Protein AF-A0A972JTF8-F1 (afdb_monomer_lite)

Radius of gyration: 18.04 Å; chains: 1; bounding box: 41×40×56 Å

Structure (mmCIF, N/CA/C/O backbone):
data_AF-A0A972JTF8-F1
#
_entry.id   AF-A0A972JTF8-F1
#
loop_
_atom_site.group_PDB
_atom_s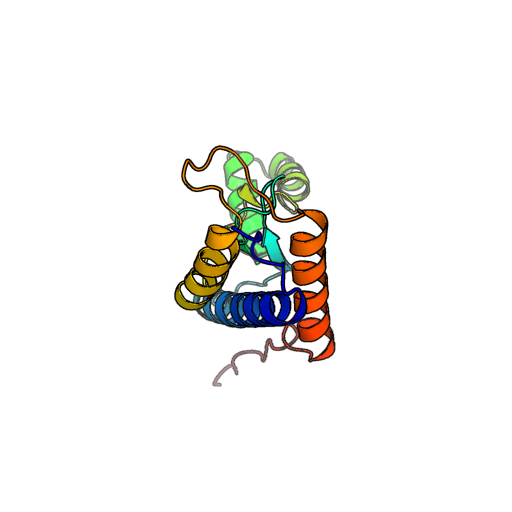ite.id
_atom_site.type_symbol
_atom_site.label_atom_id
_atom_site.label_alt_id
_atom_site.label_comp_id
_atom_site.label_asym_id
_atom_site.label_entity_id
_atom_site.label_seq_id
_atom_site.pdbx_PDB_ins_code
_atom_site.Cartn_x
_atom_site.Cartn_y
_atom_site.Cartn_z
_atom_site.occupancy
_atom_site.B_iso_or_equiv
_atom_site.auth_seq_id
_atom_site.auth_comp_id
_atom_site.auth_asym_id
_atom_site.auth_atom_id
_atom_site.pdbx_PDB_model_num
ATOM 1 N N . MET A 1 1 ? 18.230 9.217 -27.072 1.00 53.62 1 MET A N 1
ATOM 2 C CA . MET A 1 1 ? 18.126 8.341 -25.888 1.00 53.62 1 MET A CA 1
ATOM 3 C C . MET A 1 1 ? 16.789 7.634 -25.981 1.00 53.62 1 MET A C 1
ATOM 5 O O . MET A 1 1 ? 15.774 8.315 -26.029 1.00 53.62 1 MET A O 1
ATOM 9 N N . THR A 1 2 ? 16.786 6.313 -26.137 1.00 58.00 2 THR A N 1
ATOM 10 C CA . THR A 1 2 ? 15.566 5.502 -26.044 1.00 58.00 2 THR A CA 1
ATOM 11 C C . THR A 1 2 ? 15.052 5.557 -24.611 1.00 58.00 2 THR A C 1
ATOM 13 O O . THR A 1 2 ? 15.843 5.457 -23.676 1.00 58.00 2 THR A O 1
ATOM 16 N N . LEU A 1 3 ? 13.751 5.785 -24.445 1.00 57.88 3 LEU A N 1
ATOM 17 C CA . LEU A 1 3 ? 13.115 5.817 -23.130 1.00 57.88 3 LEU A CA 1
ATOM 18 C C . LEU A 1 3 ? 13.209 4.429 -22.475 1.00 57.88 3 LEU A C 1
ATOM 20 O O . LEU A 1 3 ? 13.094 3.435 -23.198 1.00 57.88 3 LEU A O 1
ATOM 24 N N . PRO A 1 4 ? 13.415 4.341 -21.148 1.00 67.56 4 PRO A N 1
ATOM 25 C CA . PRO A 1 4 ? 13.333 3.066 -20.452 1.00 67.56 4 PRO A CA 1
ATOM 26 C C . PRO A 1 4 ? 11.922 2.497 -20.627 1.00 67.56 4 PRO A C 1
ATOM 28 O O . PRO A 1 4 ? 10.921 3.170 -20.378 1.00 67.56 4 PRO A O 1
ATOM 31 N N . GLN A 1 5 ? 11.847 1.268 -21.130 1.00 86.81 5 GLN A N 1
ATOM 32 C CA . GLN A 1 5 ? 10.592 0.544 -21.264 1.00 86.81 5 GLN A CA 1
ATOM 33 C C . GLN A 1 5 ? 10.155 0.052 -19.881 1.00 86.81 5 GLN A C 1
ATOM 35 O O . GLN A 1 5 ? 10.962 -0.520 -19.151 1.00 86.81 5 GLN A O 1
ATOM 40 N N . PHE A 1 6 ? 8.879 0.242 -19.544 1.00 93.94 6 PHE A N 1
ATOM 41 C CA . PHE A 1 6 ? 8.303 -0.311 -18.322 1.00 93.94 6 PHE A CA 1
ATOM 42 C C . PHE A 1 6 ? 8.237 -1.842 -18.417 1.00 93.94 6 PHE A C 1
ATOM 44 O O . PHE A 1 6 ? 7.555 -2.401 -19.280 1.00 93.94 6 PHE A O 1
ATOM 51 N N . ASP A 1 7 ? 8.949 -2.510 -17.521 1.00 96.12 7 ASP A N 1
ATOM 52 C CA . ASP A 1 7 ? 8.939 -3.955 -17.321 1.00 96.12 7 ASP A CA 1
ATOM 53 C C . ASP A 1 7 ? 7.925 -4.298 -16.230 1.00 96.12 7 ASP A C 1
ATOM 55 O O . ASP A 1 7 ? 8.230 -4.331 -15.037 1.00 96.12 7 ASP A O 1
ATOM 59 N N . ALA A 1 8 ? 6.693 -4.559 -16.662 1.00 97.25 8 ALA A N 1
ATOM 60 C CA . ALA A 1 8 ? 5.597 -4.884 -15.760 1.00 97.25 8 ALA A CA 1
ATOM 61 C C . ALA A 1 8 ? 5.834 -6.177 -14.966 1.00 97.25 8 ALA A C 1
ATOM 63 O O . ALA A 1 8 ? 5.336 -6.292 -13.851 1.00 97.25 8 ALA A O 1
ATOM 64 N N . THR A 1 9 ? 6.585 -7.140 -15.513 1.00 98.06 9 THR A N 1
ATOM 65 C CA . THR A 1 9 ? 6.834 -8.415 -14.823 1.00 98.06 9 THR A CA 1
ATOM 66 C C . THR A 1 9 ? 7.784 -8.185 -13.661 1.00 98.06 9 THR A C 1
ATOM 68 O O . THR A 1 9 ? 7.472 -8.545 -12.528 1.00 98.06 9 THR A O 1
ATOM 71 N N . TYR A 1 10 ? 8.913 -7.527 -13.929 1.00 97.94 10 TYR A N 1
ATOM 72 C CA . TYR A 1 10 ? 9.876 -7.185 -12.889 1.00 97.94 10 TYR A CA 1
ATOM 73 C C . TYR A 1 10 ? 9.260 -6.263 -11.834 1.00 97.94 10 TYR A C 1
ATOM 75 O O . TYR A 1 10 ? 9.407 -6.508 -10.637 1.00 97.94 10 TYR A O 1
ATOM 83 N N . PHE A 1 11 ? 8.504 -5.248 -12.262 1.00 98.25 11 PHE A N 1
ATOM 84 C CA . PHE A 1 11 ? 7.859 -4.332 -11.331 1.00 98.25 11 PHE A CA 1
ATOM 85 C C . PHE A 1 11 ? 6.815 -5.033 -10.446 1.00 98.25 11 PHE A C 1
ATOM 87 O O . PHE A 1 11 ? 6.774 -4.783 -9.246 1.00 98.25 11 PHE A O 1
ATOM 94 N N . THR A 1 12 ? 6.023 -5.972 -10.979 1.00 98.75 12 THR A N 1
ATOM 95 C CA . THR A 1 12 ? 5.112 -6.792 -10.160 1.00 98.75 12 THR A CA 1
ATOM 96 C C . THR A 1 12 ? 5.853 -7.590 -9.084 1.00 98.75 12 THR A C 1
ATOM 98 O O . THR A 1 12 ? 5.363 -7.662 -7.959 1.00 98.75 12 THR A O 1
ATOM 101 N N . GLU A 1 13 ? 7.035 -8.137 -9.374 1.00 98.69 13 GLU A N 1
ATOM 102 C CA . GLU A 1 13 ? 7.835 -8.847 -8.365 1.00 98.69 13 GLU A CA 1
ATOM 103 C C . GLU A 1 13 ? 8.367 -7.909 -7.272 1.00 98.69 13 GLU A C 1
ATOM 105 O O . GLU A 1 13 ? 8.318 -8.267 -6.094 1.00 98.69 13 GLU A O 1
ATOM 110 N N . LEU A 1 14 ? 8.800 -6.692 -7.630 1.00 98.50 14 LEU A N 1
ATOM 111 C CA . LEU A 1 14 ? 9.195 -5.672 -6.648 1.00 98.50 14 LEU A CA 1
ATOM 112 C C . LEU A 1 14 ? 8.032 -5.302 -5.723 1.00 98.50 14 LEU A C 1
ATOM 114 O O . LEU A 1 14 ? 8.187 -5.255 -4.505 1.00 98.50 14 LEU A O 1
ATOM 118 N N . ILE A 1 15 ? 6.849 -5.091 -6.296 1.00 98.75 15 ILE A N 1
ATOM 119 C CA . ILE A 1 15 ? 5.639 -4.783 -5.538 1.00 98.75 15 ILE A CA 1
ATOM 120 C C . ILE A 1 15 ? 5.221 -5.949 -4.639 1.00 98.75 15 ILE A C 1
ATOM 122 O O . ILE A 1 15 ? 4.796 -5.730 -3.505 1.00 98.75 15 ILE A O 1
ATOM 126 N N . ARG A 1 16 ? 5.352 -7.194 -5.111 1.00 98.62 16 ARG A N 1
ATOM 127 C CA . ARG A 1 16 ? 5.078 -8.375 -4.288 1.00 98.62 16 ARG A CA 1
ATOM 128 C C . ARG A 1 16 ? 6.028 -8.437 -3.093 1.00 98.62 16 ARG A C 1
ATOM 130 O O . ARG A 1 16 ? 5.561 -8.642 -1.976 1.00 98.62 16 ARG A O 1
ATOM 137 N N . ALA A 1 17 ? 7.323 -8.208 -3.313 1.00 98.38 17 ALA A N 1
ATOM 138 C CA . ALA A 1 17 ? 8.320 -8.168 -2.246 1.00 98.38 17 ALA A CA 1
ATOM 139 C C . ALA A 1 17 ? 8.033 -7.049 -1.230 1.00 98.38 17 ALA A C 1
ATOM 141 O O . ALA A 1 17 ? 8.072 -7.303 -0.027 1.00 98.38 17 ALA A O 1
ATOM 142 N N . LEU A 1 18 ? 7.665 -5.848 -1.701 1.00 98.50 18 LEU A N 1
ATOM 143 C CA . LEU A 1 18 ? 7.210 -4.745 -0.847 1.00 98.50 18 LEU A CA 1
ATOM 144 C C . LEU A 1 18 ? 6.011 -5.160 0.007 1.00 98.50 18 LEU A C 1
ATOM 146 O O . LEU A 1 18 ? 6.045 -5.011 1.224 1.00 98.50 18 LEU A O 1
ATOM 150 N N . ALA A 1 19 ? 4.966 -5.712 -0.611 1.00 98.38 19 ALA A N 1
ATOM 151 C CA . ALA A 1 19 ? 3.759 -6.107 0.102 1.00 98.38 19 ALA A CA 1
ATOM 152 C C . ALA A 1 19 ? 4.030 -7.196 1.155 1.00 98.38 19 ALA A C 1
ATOM 154 O O . ALA A 1 19 ? 3.471 -7.134 2.247 1.00 98.38 19 ALA A O 1
ATOM 155 N N . GLN A 1 20 ? 4.901 -8.166 0.855 1.00 98.00 20 GLN A N 1
ATOM 156 C CA . GLN A 1 20 ? 5.294 -9.203 1.811 1.00 98.00 20 GLN A CA 1
ATOM 157 C C . GLN A 1 20 ? 6.054 -8.628 3.004 1.00 98.00 20 GLN A C 1
ATOM 159 O O . GLN A 1 20 ? 5.674 -8.901 4.143 1.00 98.00 20 GLN A O 1
ATOM 164 N N . ALA A 1 21 ? 7.095 -7.834 2.739 1.00 97.75 21 ALA A N 1
ATOM 165 C CA . ALA A 1 21 ? 7.924 -7.234 3.777 1.00 97.75 21 ALA A CA 1
ATOM 166 C C . ALA A 1 21 ? 7.094 -6.301 4.668 1.00 97.75 21 ALA A C 1
ATOM 168 O O . ALA A 1 21 ? 7.029 -6.503 5.877 1.00 97.75 21 ALA A O 1
ATOM 169 N N . ALA A 1 22 ? 6.356 -5.366 4.064 1.00 97.62 22 ALA A N 1
ATOM 170 C CA . ALA A 1 22 ? 5.548 -4.411 4.810 1.00 97.62 22 ALA A CA 1
ATOM 171 C C . ALA A 1 22 ? 4.461 -5.090 5.648 1.00 97.62 22 ALA A C 1
ATOM 173 O O . ALA A 1 22 ? 4.256 -4.725 6.802 1.00 97.62 22 ALA A O 1
ATOM 174 N N . PHE A 1 23 ? 3.776 -6.104 5.110 1.00 96.94 23 PHE A N 1
ATOM 175 C CA . PHE A 1 23 ? 2.767 -6.823 5.885 1.00 96.94 23 PHE A CA 1
ATOM 176 C C . PHE A 1 23 ? 3.381 -7.557 7.086 1.00 96.94 23 PHE A C 1
ATOM 178 O O . PHE A 1 23 ? 2.818 -7.508 8.176 1.00 96.94 23 PHE A O 1
ATOM 185 N N . GLN A 1 24 ? 4.542 -8.201 6.919 1.00 95.50 24 GLN A N 1
ATOM 186 C CA . GLN A 1 24 ? 5.249 -8.867 8.020 1.00 95.50 24 GLN A CA 1
ATOM 187 C C . GLN A 1 24 ? 5.721 -7.874 9.087 1.00 95.50 24 GLN A C 1
ATOM 189 O O . GLN A 1 24 ? 5.511 -8.115 10.279 1.00 95.50 24 GLN A O 1
ATOM 194 N N . ASP A 1 25 ? 6.291 -6.746 8.667 1.00 95.94 25 ASP A N 1
ATOM 195 C CA . ASP A 1 25 ? 6.739 -5.691 9.574 1.00 95.94 25 ASP A CA 1
ATOM 196 C C . ASP A 1 25 ? 5.560 -5.115 10.359 1.00 95.94 25 ASP A C 1
ATOM 198 O O . ASP A 1 25 ? 5.624 -5.021 11.584 1.00 95.94 25 ASP A O 1
ATOM 202 N N . ILE A 1 26 ? 4.439 -4.826 9.693 1.00 95.00 26 ILE A N 1
ATOM 203 C CA . ILE A 1 26 ? 3.214 -4.348 10.343 1.00 95.00 26 ILE A CA 1
ATOM 204 C C . ILE A 1 26 ? 2.677 -5.390 11.330 1.00 95.00 26 ILE A C 1
ATOM 206 O O . ILE A 1 26 ? 2.379 -5.044 12.472 1.00 95.00 26 ILE A O 1
ATOM 210 N N . LEU A 1 27 ? 2.595 -6.672 10.954 1.00 94.06 27 LEU A N 1
ATOM 211 C CA . LEU A 1 27 ? 2.140 -7.728 11.868 1.00 94.06 27 LEU A CA 1
ATOM 212 C C . LEU A 1 27 ? 3.009 -7.830 13.129 1.00 94.06 27 LEU A C 1
ATOM 214 O O . LEU A 1 27 ? 2.495 -8.140 14.205 1.00 94.06 27 LEU A O 1
ATOM 218 N N . SER A 1 28 ? 4.307 -7.536 13.026 1.00 94.00 28 SER A N 1
ATOM 219 C CA . SER A 1 28 ? 5.201 -7.503 14.188 1.00 94.00 28 SER A CA 1
ATOM 220 C C . SER A 1 28 ? 4.903 -6.339 15.149 1.00 94.00 28 SER A C 1
ATOM 222 O O . SER A 1 28 ? 5.169 -6.452 16.346 1.00 94.00 28 SER A O 1
ATOM 224 N N . GLN A 1 29 ? 4.302 -5.253 14.648 1.00 94.25 29 GLN A N 1
ATOM 225 C CA . GLN A 1 29 ? 3.988 -4.031 15.397 1.00 94.25 29 GLN A CA 1
ATOM 226 C C . GLN A 1 29 ? 2.553 -3.999 15.945 1.00 94.25 29 GLN A C 1
ATOM 228 O O . GLN A 1 29 ? 2.299 -3.377 16.974 1.00 94.25 29 GLN A O 1
ATOM 233 N N . VAL A 1 30 ? 1.612 -4.659 15.265 1.00 94.00 30 VAL A N 1
ATOM 234 C CA . VAL A 1 30 ? 0.167 -4.676 15.578 1.00 94.00 30 VAL A CA 1
ATOM 235 C C . VAL A 1 30 ? -0.147 -5.288 16.951 1.00 94.00 30 VAL A C 1
ATOM 237 O O . VAL A 1 30 ? -1.139 -4.927 17.583 1.00 94.00 30 VAL A O 1
ATOM 240 N N . GLY A 1 31 ? 0.699 -6.191 17.453 1.00 91.88 31 GLY A N 1
ATOM 241 C CA . GLY A 1 31 ? 0.491 -6.827 18.754 1.00 91.88 31 GLY A CA 1
ATOM 242 C C . GLY A 1 31 ? -0.660 -7.835 18.726 1.00 91.88 31 GLY A C 1
ATOM 243 O O . GLY A 1 31 ? -0.535 -8.869 18.069 1.00 91.88 31 GLY A O 1
ATOM 244 N N . ASP A 1 32 ? -1.729 -7.543 19.472 1.00 93.00 32 ASP A N 1
ATOM 245 C CA . ASP A 1 32 ? -2.948 -8.369 19.575 1.00 93.00 32 ASP A CA 1
ATOM 246 C C . ASP A 1 32 ? -4.155 -7.726 18.858 1.00 93.00 32 ASP A C 1
ATOM 248 O O . ASP A 1 32 ? -5.284 -8.201 18.980 1.00 93.00 32 ASP A O 1
ATOM 252 N N . GLU A 1 33 ? -3.931 -6.630 18.127 1.00 95.69 33 GLU A N 1
ATOM 253 C CA . GLU A 1 33 ? -4.975 -5.930 17.378 1.00 95.69 33 GLU A CA 1
ATOM 254 C C . GLU A 1 33 ? -5.394 -6.684 16.105 1.00 95.69 33 GLU A C 1
ATOM 256 O O . GLU A 1 33 ? -4.622 -7.425 15.488 1.00 95.69 33 GLU A O 1
ATOM 261 N N . GLN A 1 34 ? -6.636 -6.466 15.672 1.00 94.56 34 GLN A N 1
ATOM 262 C CA . GLN A 1 34 ? -7.199 -7.137 14.504 1.00 94.56 34 GLN A CA 1
ATOM 263 C C . GLN A 1 34 ? -7.017 -6.287 13.250 1.00 94.56 34 GLN A C 1
ATOM 265 O O . GLN A 1 34 ? -7.761 -5.331 13.020 1.00 94.56 34 GLN A O 1
ATOM 270 N N . VAL A 1 35 ? -6.054 -6.659 12.403 1.00 95.62 35 VAL A N 1
ATOM 271 C CA . VAL A 1 35 ? -5.885 -6.066 11.066 1.00 95.62 35 VAL A CA 1
ATOM 272 C C . VAL A 1 35 ? -7.121 -6.360 10.214 1.00 95.62 35 VAL A C 1
ATOM 274 O O . VAL A 1 35 ? -7.398 -7.517 9.905 1.00 95.62 35 VAL A O 1
ATOM 277 N N . TYR A 1 36 ? -7.851 -5.322 9.797 1.00 95.06 36 TYR A N 1
ATOM 278 C CA . TYR A 1 36 ? -9.011 -5.477 8.904 1.00 95.06 36 TYR A CA 1
ATOM 279 C C . TYR A 1 36 ? -8.692 -5.143 7.447 1.00 95.06 36 TYR A C 1
ATOM 281 O O . TYR A 1 36 ? -9.449 -5.518 6.549 1.00 95.06 36 TYR A O 1
ATOM 289 N N . ALA A 1 37 ? -7.611 -4.402 7.203 1.00 95.88 37 ALA A N 1
ATOM 290 C CA . ALA A 1 37 ? -7.199 -4.018 5.866 1.00 95.88 37 ALA A CA 1
ATOM 291 C C . ALA A 1 37 ? -5.682 -3.864 5.770 1.00 95.88 37 ALA A C 1
ATOM 293 O O . ALA A 1 37 ? -5.037 -3.304 6.655 1.00 95.88 37 ALA A O 1
ATOM 294 N N . PHE A 1 38 ? -5.157 -4.320 4.638 1.00 97.00 38 PHE A N 1
ATOM 295 C CA . PHE A 1 38 ? -3.824 -4.037 4.130 1.00 97.00 38 PHE A CA 1
ATOM 296 C C . PHE A 1 38 ? -3.970 -3.624 2.664 1.00 97.00 38 PHE A C 1
ATOM 298 O O . PHE A 1 38 ? -4.836 -4.143 1.952 1.00 97.00 38 PHE A O 1
ATOM 305 N N . GLY A 1 39 ? -3.147 -2.691 2.208 1.00 96.50 39 GLY A N 1
ATOM 306 C CA . GLY A 1 39 ? -3.203 -2.179 0.852 1.00 96.50 39 GLY A CA 1
ATOM 307 C C . GLY A 1 39 ? -1.920 -1.490 0.424 1.00 96.50 39 GLY A C 1
ATOM 308 O O . GLY A 1 39 ? -0.970 -1.340 1.191 1.00 96.50 39 GLY A O 1
ATOM 309 N N . LEU A 1 40 ? -1.931 -1.071 -0.836 1.00 97.56 40 LEU A N 1
ATOM 310 C CA . LEU A 1 40 ? -0.897 -0.251 -1.444 1.00 97.56 40 LEU A CA 1
ATOM 311 C C . LEU A 1 40 ? -1.524 1.075 -1.873 1.00 97.56 40 LEU A C 1
ATOM 313 O O . LEU A 1 40 ? -2.635 1.094 -2.407 1.00 97.56 40 LEU A O 1
ATOM 317 N N . TYR A 1 41 ? -0.802 2.162 -1.646 1.00 95.31 41 TYR A N 1
ATOM 318 C CA . TYR A 1 41 ? -1.201 3.525 -1.957 1.00 95.31 41 TYR A CA 1
ATOM 319 C C . TYR A 1 41 ? -0.257 4.135 -2.990 1.00 95.31 41 TYR A C 1
ATOM 321 O O . TYR A 1 41 ? 0.951 3.911 -2.942 1.00 95.31 41 TYR A O 1
ATOM 329 N N . THR A 1 42 ? -0.805 4.919 -3.913 1.00 96.00 42 THR A N 1
ATOM 330 C CA . THR A 1 42 ? -0.047 5.672 -4.917 1.00 96.00 42 THR A CA 1
ATOM 331 C C . THR A 1 42 ? -0.726 7.017 -5.187 1.00 96.00 42 THR A C 1
ATOM 333 O O . THR A 1 42 ? -1.884 7.216 -4.811 1.00 96.00 42 THR A O 1
ATOM 336 N N . ASN A 1 43 ? -0.018 7.950 -5.823 1.00 94.19 43 ASN A N 1
ATOM 337 C CA . ASN A 1 43 ? -0.598 9.204 -6.304 1.00 94.19 43 ASN A CA 1
ATOM 338 C C . ASN A 1 43 ? -1.199 9.050 -7.710 1.00 94.19 43 ASN A C 1
ATOM 340 O O . ASN A 1 43 ? -1.035 8.034 -8.377 1.00 94.19 43 ASN A O 1
ATOM 344 N N . GLY A 1 44 ? -1.842 10.112 -8.203 1.00 94.88 44 GLY A N 1
ATOM 345 C CA . GLY A 1 44 ? -2.429 10.135 -9.549 1.00 94.88 44 GLY A CA 1
ATOM 346 C C . GLY A 1 44 ? -1.428 10.009 -10.707 1.00 94.88 44 GLY A C 1
ATOM 347 O O . GLY A 1 44 ? -1.852 9.876 -11.850 1.00 94.88 44 GLY A O 1
ATOM 348 N N . GLU A 1 45 ? -0.123 10.052 -10.433 1.00 94.62 45 GLU A N 1
ATOM 349 C CA . GLU A 1 45 ? 0.936 9.854 -11.429 1.00 94.62 45 GLU A CA 1
ATOM 350 C C . GLU A 1 45 ? 1.513 8.433 -11.401 1.00 94.62 45 GLU A C 1
ATOM 352 O O . GLU A 1 45 ? 2.137 8.012 -12.371 1.00 94.62 45 GLU A O 1
ATOM 357 N N . GLY A 1 46 ? 1.318 7.675 -10.318 1.00 95.56 46 GLY A N 1
ATOM 358 C CA . GLY A 1 46 ? 1.976 6.384 -10.126 1.00 95.56 46 GLY A CA 1
ATOM 359 C C . GLY A 1 46 ? 3.458 6.494 -9.754 1.00 95.56 46 GLY A C 1
ATOM 360 O O . GLY A 1 46 ? 4.186 5.519 -9.913 1.00 95.56 46 GLY A O 1
ATOM 361 N N . SER A 1 47 ? 3.933 7.664 -9.309 1.00 96.00 47 SER A N 1
ATOM 362 C CA . SER A 1 47 ? 5.367 7.942 -9.120 1.00 96.00 47 SER A CA 1
ATOM 363 C C . SER A 1 47 ? 5.947 7.449 -7.792 1.00 96.00 47 SER A C 1
ATOM 365 O O . SER A 1 47 ? 7.161 7.478 -7.601 1.00 96.00 47 SER A O 1
ATOM 367 N N . TYR A 1 48 ? 5.105 6.919 -6.907 1.00 96.25 48 TYR A N 1
ATOM 368 C CA . TYR A 1 48 ? 5.508 6.165 -5.722 1.00 96.25 48 TYR A CA 1
ATOM 369 C C . TYR A 1 48 ? 4.493 5.065 -5.414 1.00 96.25 48 TYR A C 1
ATOM 371 O O . TYR A 1 48 ? 3.334 5.154 -5.819 1.00 96.25 48 TYR A O 1
ATOM 379 N N . VAL A 1 49 ? 4.896 4.051 -4.650 1.00 97.81 49 VAL A N 1
ATOM 380 C CA . VAL A 1 49 ? 3.971 3.083 -4.050 1.00 97.81 49 VAL A CA 1
ATOM 381 C C . VAL A 1 49 ? 4.357 2.877 -2.593 1.00 97.81 49 VAL A C 1
ATOM 383 O O . VAL A 1 49 ? 5.520 2.619 -2.297 1.00 97.81 49 VAL A O 1
ATOM 386 N N . LEU A 1 50 ? 3.378 2.987 -1.701 1.00 95.94 50 LEU A N 1
ATOM 387 C CA . LEU A 1 50 ? 3.555 2.882 -0.254 1.00 95.94 50 LEU A CA 1
ATOM 388 C C . LEU A 1 50 ? 2.625 1.809 0.304 1.00 95.94 50 LEU A C 1
ATOM 390 O O . LEU A 1 50 ? 1.512 1.625 -0.190 1.00 95.94 50 LEU A O 1
ATOM 394 N N . SER A 1 51 ? 3.068 1.100 1.333 1.00 96.88 51 SER A N 1
ATOM 395 C CA . SER A 1 51 ? 2.226 0.194 2.109 1.00 96.88 51 SER A CA 1
ATOM 396 C C . SER A 1 51 ? 1.292 0.965 3.031 1.00 96.88 51 SER A C 1
ATOM 398 O O . SER A 1 51 ? 1.548 2.096 3.451 1.00 96.88 51 SER A O 1
ATOM 400 N N . MET A 1 52 ? 0.166 0.338 3.342 1.00 96.38 52 MET A N 1
ATOM 401 C CA . MET A 1 52 ? -0.776 0.861 4.313 1.00 96.38 52 MET A CA 1
ATOM 402 C C . MET A 1 52 ? -1.569 -0.268 4.961 1.00 96.38 52 MET A C 1
ATOM 404 O O . MET A 1 52 ? -1.971 -1.220 4.291 1.00 96.38 52 MET A O 1
ATOM 408 N N . ALA A 1 53 ? -1.845 -0.152 6.255 1.00 97.44 53 ALA A N 1
ATOM 409 C CA . ALA A 1 53 ? -2.730 -1.073 6.962 1.00 97.44 53 ALA A CA 1
ATOM 410 C C . ALA A 1 53 ? -3.490 -0.385 8.089 1.00 97.44 53 ALA A C 1
ATOM 412 O O . ALA A 1 53 ? -3.147 0.719 8.519 1.00 97.44 53 ALA A O 1
ATOM 413 N N . ASN A 1 54 ? -4.524 -1.052 8.590 1.00 97.81 54 ASN A N 1
ATOM 414 C CA . ASN A 1 54 ? -5.226 -0.583 9.772 1.00 97.81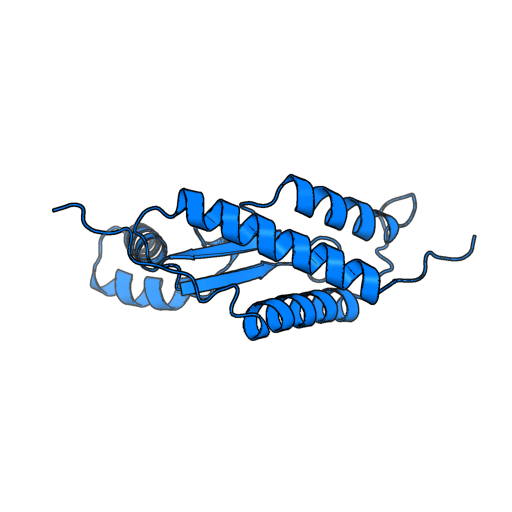 54 ASN A CA 1
ATOM 415 C C . ASN A 1 54 ? -5.895 -1.717 10.548 1.00 97.81 54 ASN A C 1
ATOM 417 O O . ASN A 1 54 ? -6.207 -2.780 10.000 1.00 97.81 54 ASN A O 1
ATOM 421 N N . THR A 1 55 ? -6.140 -1.447 11.827 1.00 97.44 55 THR A N 1
ATOM 422 C CA . THR A 1 55 ? -6.760 -2.369 12.780 1.00 97.44 55 THR A CA 1
ATOM 423 C C . THR A 1 55 ? -8.102 -1.836 13.271 1.00 97.44 55 THR A C 1
ATOM 425 O O . THR A 1 55 ? -8.379 -0.633 13.190 1.00 97.44 55 THR A O 1
ATOM 428 N N . GLU A 1 56 ? -8.972 -2.722 13.755 1.00 97.31 56 GLU A N 1
ATOM 429 C CA . GLU A 1 56 ? -10.272 -2.317 14.305 1.00 97.31 56 GLU A CA 1
ATOM 430 C C . GLU A 1 56 ? -10.096 -1.393 15.521 1.00 97.31 56 GLU A C 1
ATOM 432 O O . GLU A 1 56 ? -10.830 -0.415 15.679 1.00 97.31 56 GLU A O 1
ATOM 437 N N . GLU A 1 57 ? -9.077 -1.656 16.336 1.00 97.62 57 GLU A N 1
ATOM 438 C CA . GLU A 1 57 ? -8.744 -0.910 17.542 1.00 97.62 57 GLU A CA 1
ATOM 439 C C . GLU A 1 57 ? -8.162 0.469 17.217 1.00 97.62 57 GLU A C 1
ATOM 441 O O . GLU A 1 57 ? -8.562 1.467 17.822 1.00 97.62 57 GLU A O 1
ATOM 446 N N . ALA A 1 58 ? -7.258 0.569 16.238 1.00 97.31 58 ALA A N 1
ATOM 447 C CA . ALA A 1 58 ? -6.730 1.857 15.799 1.00 97.31 58 ALA A CA 1
ATOM 448 C C . ALA A 1 58 ? -7.813 2.737 15.167 1.00 97.31 58 ALA A C 1
ATOM 450 O O . ALA A 1 58 ? -7.874 3.940 15.446 1.00 97.31 58 ALA A O 1
ATOM 451 N N . LEU A 1 59 ? -8.705 2.140 14.371 1.00 97.81 59 LEU A N 1
ATOM 452 C CA . LEU A 1 59 ? -9.869 2.828 13.822 1.00 97.81 59 LEU A CA 1
ATOM 453 C C . LEU A 1 59 ? -10.770 3.373 14.941 1.00 97.81 59 LEU A C 1
ATOM 455 O O . LEU A 1 59 ? -11.199 4.525 14.877 1.00 97.81 59 LEU A O 1
ATOM 459 N N . GLU A 1 60 ? -11.039 2.574 15.974 1.00 96.50 60 GLU A N 1
ATOM 460 C CA . GLU A 1 60 ? -11.850 2.990 17.119 1.00 96.50 60 GLU A CA 1
ATOM 461 C C . GLU A 1 60 ? -11.196 4.119 17.920 1.00 96.50 60 GLU A C 1
ATOM 463 O O . GLU A 1 60 ? -11.850 5.127 18.202 1.00 96.50 60 GLU A O 1
ATOM 468 N N . ARG A 1 61 ? -9.893 4.012 18.214 1.00 96.12 61 ARG A N 1
ATOM 469 C CA . ARG A 1 61 ? -9.133 5.083 18.875 1.00 96.12 61 ARG A CA 1
ATOM 470 C C . ARG A 1 61 ? -9.214 6.387 18.088 1.00 96.12 61 ARG A C 1
ATOM 472 O O . ARG A 1 61 ? -9.554 7.420 18.663 1.00 96.12 61 ARG A O 1
ATOM 479 N N . LYS A 1 62 ? -8.965 6.343 16.773 1.00 96.31 62 LYS A N 1
ATOM 480 C CA . LYS A 1 62 ? -9.033 7.531 15.911 1.00 96.31 62 LYS A CA 1
ATOM 481 C C . LYS A 1 62 ? -10.449 8.114 15.884 1.00 96.31 62 LYS A C 1
ATOM 483 O O . LYS A 1 62 ? -10.614 9.319 16.065 1.00 96.31 62 LYS A O 1
ATOM 488 N N . ALA A 1 63 ? -11.475 7.279 15.727 1.00 96.88 63 ALA A N 1
ATOM 489 C CA . ALA A 1 63 ? -12.867 7.724 15.717 1.00 96.88 63 ALA A CA 1
ATOM 490 C C . ALA A 1 63 ? -13.273 8.407 17.034 1.00 96.88 63 ALA A C 1
ATOM 492 O O . ALA A 1 63 ? -13.920 9.454 17.001 1.00 96.88 63 ALA A O 1
ATOM 493 N N . LEU A 1 64 ? -12.843 7.874 18.183 1.00 96.00 64 LEU A N 1
ATOM 494 C CA . LEU A 1 64 ? -13.060 8.492 19.495 1.00 96.00 64 LEU A CA 1
ATOM 495 C C . LEU A 1 64 ? -12.360 9.851 19.626 1.00 96.00 64 LEU A C 1
ATOM 497 O O . LEU A 1 64 ? -12.944 10.778 20.195 1.00 96.00 64 LEU A O 1
ATOM 501 N N . THR A 1 65 ? -11.145 9.991 19.079 1.00 95.12 65 THR A N 1
ATOM 502 C CA . THR A 1 65 ? -10.424 11.273 19.030 1.00 95.12 65 THR A CA 1
ATOM 503 C C . THR A 1 65 ? -11.200 12.319 18.232 1.00 95.12 65 THR A C 1
ATOM 505 O O . THR A 1 65 ? -11.444 13.410 18.746 1.00 95.12 65 THR A O 1
ATOM 508 N N . TYR A 1 66 ? -11.645 11.990 17.015 1.00 94.44 66 TYR A N 1
ATOM 509 C CA . TYR A 1 66 ? -12.432 12.911 16.181 1.00 94.44 66 TYR A CA 1
ATOM 510 C C . TYR A 1 66 ? -13.787 13.254 16.808 1.00 94.44 66 TYR A C 1
ATOM 512 O O . TYR A 1 66 ? -14.232 14.398 16.743 1.00 94.44 66 TYR A O 1
ATOM 520 N N . ALA A 1 67 ? -14.409 12.288 17.481 1.00 95.94 67 ALA A N 1
ATOM 521 C CA . ALA A 1 67 ? -15.667 12.486 18.184 1.00 95.94 67 ALA A CA 1
ATOM 522 C C . ALA A 1 67 ? -15.535 13.294 19.487 1.00 95.94 67 ALA A C 1
ATOM 524 O O . ALA A 1 67 ? -16.551 13.552 20.134 1.00 95.94 67 ALA A O 1
ATOM 525 N N . GLN A 1 68 ? -14.315 13.650 19.912 1.00 95.00 68 GLN A N 1
ATOM 526 C CA . GLN A 1 68 ? -14.042 14.331 21.185 1.00 95.00 68 GLN A CA 1
ATOM 527 C C . GLN A 1 68 ? -14.678 13.605 22.390 1.00 95.00 68 GLN A C 1
ATOM 529 O O . GLN A 1 68 ? -15.189 14.228 23.318 1.00 95.00 68 GLN A O 1
ATOM 534 N N . GLY A 1 69 ? -14.693 12.267 22.355 1.00 85.75 69 GLY A N 1
ATOM 535 C CA . GLY A 1 69 ? -15.308 11.425 23.388 1.00 85.75 69 GLY A CA 1
ATOM 536 C C . GLY A 1 69 ? -16.833 11.254 23.294 1.00 85.75 69 GLY A C 1
ATOM 537 O O . GLY A 1 69 ? -17.409 10.543 24.115 1.00 85.75 69 GLY A O 1
ATOM 538 N N . ASN A 1 70 ? -17.510 11.845 22.301 1.00 92.50 70 ASN A N 1
ATOM 539 C CA . ASN A 1 70 ? -18.941 11.628 22.076 1.00 92.50 70 ASN A CA 1
ATOM 540 C C . ASN A 1 70 ? -19.194 10.270 21.397 1.00 92.50 70 ASN A C 1
ATOM 542 O O . ASN A 1 70 ? -18.915 10.080 20.214 1.00 92.50 70 ASN A O 1
ATOM 546 N N . THR A 1 71 ? -19.777 9.323 22.129 1.00 87.69 71 THR A N 1
ATOM 547 C CA . THR A 1 71 ? -20.003 7.950 21.646 1.00 87.69 71 THR A CA 1
ATOM 548 C C . THR A 1 71 ? -20.945 7.862 20.441 1.00 87.69 71 THR A C 1
ATOM 550 O O . THR A 1 71 ? -20.734 7.020 19.571 1.00 87.69 71 THR A O 1
ATOM 553 N N . THR A 1 72 ? -21.934 8.753 20.324 1.00 89.50 72 THR A N 1
ATOM 554 C CA . THR A 1 72 ? -22.836 8.801 19.161 1.00 89.50 72 THR A CA 1
ATOM 555 C C . THR A 1 72 ? -22.097 9.252 17.903 1.00 89.50 72 THR A C 1
ATOM 557 O O . THR A 1 72 ? -22.256 8.654 16.840 1.00 89.50 72 THR A O 1
ATOM 560 N N . LEU A 1 73 ? -21.257 10.287 18.016 1.00 93.44 73 LEU A N 1
ATOM 561 C CA . LEU A 1 73 ? -20.442 10.764 16.893 1.00 93.44 73 LEU A CA 1
ATOM 562 C C . LEU A 1 73 ? -19.334 9.771 16.530 1.00 93.44 73 LEU A C 1
ATOM 564 O O . LEU A 1 73 ? -18.971 9.666 15.360 1.00 93.44 73 LEU A O 1
ATOM 568 N N . CYS A 1 74 ? -18.838 9.002 17.501 1.00 93.50 74 CYS A N 1
ATOM 569 C CA . CYS A 1 74 ? -17.818 7.982 17.274 1.00 93.50 74 CYS A CA 1
ATOM 570 C C . CYS A 1 74 ? -18.248 6.964 16.209 1.00 93.50 74 CYS A C 1
ATOM 572 O O . CYS A 1 74 ? -17.475 6.680 15.299 1.00 93.50 74 CYS A O 1
ATOM 574 N N . ALA A 1 75 ? -19.493 6.478 16.245 1.00 92.88 75 ALA A N 1
ATOM 575 C CA . ALA A 1 75 ? -19.987 5.535 15.239 1.00 92.88 75 ALA A CA 1
ATOM 576 C C . ALA A 1 75 ? -19.967 6.126 13.813 1.00 92.88 75 ALA A C 1
ATOM 578 O O . ALA A 1 75 ? -19.567 5.446 12.866 1.00 92.88 75 ALA A O 1
ATOM 579 N N . LEU A 1 76 ? -20.336 7.404 13.666 1.00 94.44 76 LEU A N 1
ATOM 580 C CA . LEU A 1 76 ? -20.295 8.115 12.383 1.00 94.44 76 LEU A CA 1
ATOM 581 C C . LEU A 1 76 ? -18.853 8.302 11.890 1.00 94.44 76 LEU A C 1
ATOM 583 O O . LEU A 1 76 ? -18.553 8.024 10.728 1.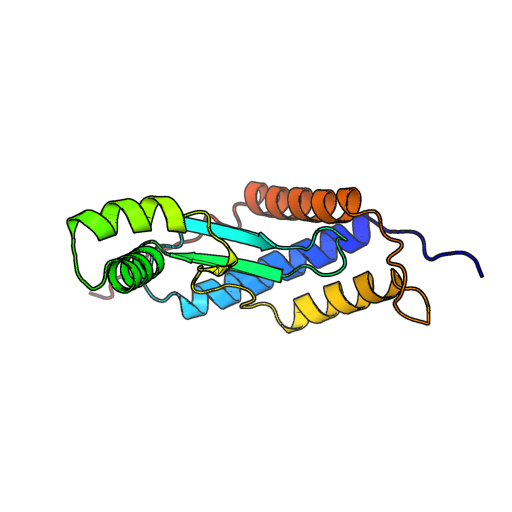00 94.44 76 LEU A O 1
ATOM 587 N N . HIS A 1 77 ? -17.943 8.707 12.780 1.00 95.75 77 HIS A N 1
ATOM 588 C CA . HIS A 1 77 ? -16.525 8.836 12.446 1.00 95.75 77 HIS A CA 1
ATOM 589 C C . HIS A 1 77 ? -15.894 7.488 12.096 1.00 95.75 77 HIS A C 1
ATOM 591 O O . HIS A 1 77 ? -15.162 7.413 11.116 1.00 95.75 77 HIS A O 1
ATOM 597 N N . ARG A 1 78 ? -16.226 6.407 12.812 1.00 95.69 78 ARG A N 1
ATOM 598 C CA . ARG A 1 78 ? -15.745 5.050 12.509 1.00 95.69 78 ARG A CA 1
ATOM 599 C C . ARG A 1 78 ? -16.109 4.645 11.082 1.00 95.69 78 ARG A C 1
ATOM 601 O O . ARG A 1 78 ? -15.257 4.132 10.365 1.00 95.69 78 ARG A O 1
ATOM 608 N N . GLN A 1 79 ? -17.343 4.911 10.649 1.00 94.31 79 GLN A N 1
ATOM 609 C CA . GLN A 1 79 ? -17.774 4.619 9.281 1.00 94.31 79 GLN A CA 1
ATOM 610 C C . GLN A 1 79 ? -17.016 5.462 8.245 1.00 94.31 79 GLN A C 1
ATOM 612 O O . GLN A 1 79 ? -16.568 4.921 7.236 1.00 94.31 79 GLN A O 1
ATOM 617 N N . SER A 1 80 ? -16.848 6.763 8.502 1.00 94.12 80 SER A N 1
ATOM 618 C CA . SER A 1 80 ? -16.137 7.674 7.596 1.00 94.12 80 SER A CA 1
ATOM 619 C C . SER A 1 80 ? -14.642 7.358 7.477 1.00 94.12 80 SER A C 1
ATOM 621 O O . SER A 1 80 ? -14.080 7.470 6.394 1.00 94.12 80 SER A O 1
ATOM 623 N N . LEU A 1 81 ? -13.990 6.980 8.578 1.00 96.31 81 LEU A N 1
ATOM 624 C CA . LEU A 1 81 ? -12.540 6.774 8.647 1.00 96.31 81 LEU A CA 1
ATOM 625 C C . LEU A 1 81 ? -12.113 5.374 8.182 1.00 96.31 81 LEU A C 1
ATOM 627 O O . LEU A 1 81 ? -10.944 5.170 7.854 1.00 96.31 81 LEU A O 1
ATOM 631 N N . ARG A 1 82 ? -13.042 4.406 8.115 1.00 97.00 82 ARG A N 1
ATOM 632 C CA . ARG A 1 82 ? -12.725 3.008 7.765 1.00 97.00 82 ARG A CA 1
ATOM 633 C C . ARG A 1 82 ? -12.015 2.872 6.420 1.00 97.00 82 ARG A C 1
ATOM 635 O O . ARG A 1 82 ? -11.182 1.993 6.267 1.00 97.00 82 ARG A O 1
ATOM 642 N N . TRP A 1 83 ? -12.307 3.757 5.473 1.00 95.00 83 TRP A N 1
ATOM 643 C CA . TRP A 1 83 ? -11.679 3.774 4.150 1.00 95.00 83 TRP A CA 1
ATOM 644 C C . TRP A 1 83 ? -10.980 5.105 3.867 1.00 95.00 83 TRP A C 1
ATOM 646 O O . TRP A 1 83 ? -10.980 5.563 2.728 1.00 95.00 83 TRP A O 1
ATOM 656 N N . SER A 1 84 ? -10.402 5.727 4.902 1.00 94.12 84 SER A N 1
ATOM 657 C CA . SER A 1 84 ? -9.532 6.901 4.773 1.00 94.12 84 SER A CA 1
ATOM 658 C C . SER A 1 84 ? -8.059 6.501 4.964 1.00 94.12 84 SER A C 1
ATOM 660 O O . SER A 1 84 ? -7.567 6.553 6.092 1.00 94.12 84 SER A O 1
ATOM 662 N N . PRO A 1 85 ? -7.351 6.079 3.894 1.00 89.56 85 PRO A N 1
ATOM 663 C CA . PRO A 1 85 ? -5.941 5.687 3.928 1.00 89.56 85 PRO A CA 1
ATOM 664 C C . PRO A 1 85 ? -5.036 6.605 4.750 1.00 89.56 85 PRO A C 1
ATOM 666 O O . PRO A 1 85 ? -4.272 6.136 5.586 1.00 89.56 85 PRO A O 1
ATOM 669 N N . CYS A 1 86 ? -5.169 7.916 4.550 1.00 90.81 86 CYS A N 1
ATOM 670 C CA . CYS A 1 86 ? -4.339 8.927 5.199 1.00 90.81 86 CYS A CA 1
ATOM 671 C C . CYS A 1 86 ? -4.569 9.028 6.715 1.00 90.81 86 CYS A C 1
ATOM 673 O O . CYS A 1 86 ? -3.726 9.558 7.431 1.00 90.81 86 CYS A O 1
ATOM 675 N N . ASP A 1 87 ? -5.706 8.536 7.216 1.00 94.62 87 ASP A N 1
ATOM 676 C CA . ASP A 1 87 ? -6.010 8.491 8.647 1.00 94.62 87 ASP A CA 1
ATOM 677 C C . ASP A 1 87 ? -5.625 7.153 9.296 1.00 94.62 87 ASP A C 1
ATOM 679 O O . ASP A 1 87 ? -5.774 6.997 10.513 1.00 94.62 87 ASP A O 1
ATOM 683 N N . TRP A 1 88 ? -5.172 6.164 8.525 1.00 96.69 88 TRP A N 1
ATOM 684 C CA . TRP A 1 88 ? -4.828 4.851 9.063 1.00 96.69 88 TRP A CA 1
ATOM 685 C C . TRP A 1 88 ? -3.559 4.902 9.917 1.00 96.69 88 TRP A C 1
ATOM 687 O O . TRP A 1 88 ? -2.661 5.706 9.685 1.00 96.69 88 TRP A O 1
ATOM 697 N N . GLN A 1 89 ? -3.499 4.048 10.942 1.00 97.19 89 GLN A N 1
ATOM 698 C CA . GLN A 1 89 ? -2.385 4.033 11.897 1.00 97.19 89 GLN A CA 1
ATOM 699 C C . GLN A 1 89 ? -1.063 3.603 11.262 1.00 97.19 89 GLN A C 1
ATOM 701 O O . GLN A 1 89 ? -0.021 4.084 11.690 1.00 97.19 89 GLN A O 1
ATOM 706 N N . TYR A 1 90 ? -1.119 2.714 10.269 1.00 96.12 90 TYR A N 1
ATOM 707 C CA . TYR A 1 90 ? 0.056 2.167 9.594 1.00 96.12 90 TYR A CA 1
ATOM 708 C C . TYR A 1 90 ? 0.152 2.683 8.156 1.00 96.12 90 TYR A C 1
ATOM 710 O O . TYR A 1 90 ? 0.354 1.904 7.228 1.00 96.12 90 TYR A O 1
ATOM 718 N N . HIS A 1 91 ? -0.107 3.974 7.943 1.00 95.06 91 HIS A N 1
ATOM 719 C CA . HIS A 1 91 ? 0.066 4.611 6.640 1.00 95.06 91 HIS A CA 1
ATOM 720 C C . HIS A 1 91 ? 1.557 4.853 6.377 1.00 95.06 91 HIS A C 1
ATOM 722 O O . HIS A 1 91 ? 2.210 5.495 7.189 1.00 95.06 91 HIS A O 1
ATOM 728 N N . GLU A 1 92 ? 2.062 4.360 5.240 1.00 93.50 92 GLU A N 1
ATOM 729 C CA . GLU A 1 92 ? 3.478 4.463 4.842 1.00 93.50 92 GLU A CA 1
ATOM 730 C C . GLU A 1 92 ? 4.447 3.671 5.742 1.00 93.50 92 GLU A C 1
ATOM 732 O O . GLU A 1 92 ? 5.643 3.938 5.746 1.00 93.50 92 GLU A O 1
ATOM 737 N N . GLU A 1 93 ? 3.944 2.672 6.478 1.00 91.88 93 GLU A N 1
ATOM 738 C CA . GLU A 1 93 ? 4.736 1.869 7.420 1.00 91.88 93 GLU A CA 1
ATOM 739 C C . GLU A 1 93 ? 5.169 0.511 6.838 1.00 91.88 93 GLU A C 1
ATOM 741 O O . GLU A 1 93 ? 4.402 -0.159 6.130 1.00 91.88 93 GLU A O 1
ATOM 746 N N . GLY A 1 94 ? 6.370 0.067 7.225 1.00 93.00 94 GLY A N 1
ATOM 747 C CA . GLY A 1 94 ? 6.919 -1.263 6.955 1.00 93.00 94 GLY A CA 1
ATOM 748 C C . GLY A 1 94 ? 7.544 -1.443 5.569 1.00 93.00 94 GLY A C 1
ATOM 749 O O . GLY A 1 94 ? 7.172 -0.800 4.588 1.00 93.00 94 GLY A O 1
ATOM 750 N N . GLY A 1 95 ? 8.475 -2.393 5.467 1.00 91.88 95 GLY A N 1
ATOM 751 C CA . GLY A 1 95 ? 9.103 -2.777 4.211 1.00 91.88 95 GLY A CA 1
ATOM 752 C C . GLY A 1 95 ? 10.074 -1.736 3.658 1.00 91.88 95 GLY A C 1
ATOM 753 O O . GLY A 1 95 ? 10.217 -1.660 2.440 1.00 91.88 95 GLY A O 1
ATOM 754 N N . GLU A 1 96 ? 10.762 -0.957 4.500 1.00 91.94 96 GLU A N 1
ATOM 755 C CA . GLU A 1 96 ? 11.604 0.180 4.087 1.00 91.94 96 GLU A CA 1
ATOM 756 C C . GLU A 1 96 ? 12.672 -0.206 3.050 1.00 91.94 96 GLU A C 1
ATOM 758 O O . GLU A 1 96 ? 12.901 0.504 2.073 1.00 91.94 96 GLU A O 1
ATOM 763 N N . ALA A 1 97 ? 13.310 -1.368 3.208 1.00 90.19 97 ALA A N 1
ATOM 764 C CA . ALA A 1 97 ? 14.300 -1.841 2.236 1.00 90.19 97 ALA A CA 1
ATOM 765 C C . ALA A 1 97 ? 13.662 -2.238 0.888 1.00 90.19 97 ALA A C 1
ATOM 767 O O . ALA A 1 97 ? 14.247 -2.046 -0.181 1.00 90.19 97 ALA A O 1
ATOM 768 N N . ALA A 1 98 ? 12.451 -2.801 0.919 1.00 93.75 98 ALA A N 1
ATOM 769 C CA . ALA A 1 98 ? 11.727 -3.180 -0.291 1.00 93.75 98 ALA A CA 1
ATOM 770 C C . ALA A 1 98 ? 11.116 -1.954 -0.990 1.00 93.75 98 ALA A C 1
ATOM 772 O O . ALA A 1 98 ? 11.095 -1.899 -2.223 1.00 93.75 98 ALA A O 1
ATOM 773 N N . SER A 1 99 ? 10.679 -0.949 -0.225 1.00 94.19 99 SER A N 1
ATOM 774 C CA . SER A 1 99 ? 10.168 0.313 -0.759 1.00 94.19 99 SER A CA 1
ATOM 775 C C . SER A 1 99 ? 11.266 1.099 -1.470 1.00 94.19 99 SER A C 1
ATOM 777 O O . SER A 1 99 ? 11.000 1.665 -2.528 1.00 94.19 99 SER A O 1
ATOM 779 N N . GLU A 1 100 ? 12.515 1.032 -0.996 1.00 96.31 100 GLU A N 1
ATOM 780 C CA . GLU A 1 100 ? 13.661 1.613 -1.701 1.00 96.31 100 GLU A CA 1
ATOM 781 C C . GLU A 1 100 ? 13.833 1.011 -3.106 1.00 96.31 100 GLU A C 1
ATOM 783 O O . GLU A 1 100 ? 14.026 1.744 -4.073 1.00 96.31 100 GLU A O 1
ATOM 788 N N . SER A 1 101 ? 13.690 -0.309 -3.256 1.00 97.00 101 SER A N 1
ATOM 789 C CA . SER A 1 101 ? 13.805 -0.970 -4.568 1.00 97.00 101 SER A CA 1
ATOM 790 C C . SER A 1 101 ? 12.690 -0.544 -5.531 1.00 97.00 101 SER A C 1
ATOM 792 O O . SER A 1 101 ? 12.930 -0.319 -6.719 1.00 97.00 101 SER A O 1
ATOM 794 N N . VAL A 1 102 ? 11.464 -0.394 -5.019 1.00 97.75 102 VAL A N 1
ATOM 795 C CA . VAL A 1 102 ? 10.323 0.127 -5.786 1.00 97.75 102 VAL A CA 1
ATOM 796 C C . VAL A 1 102 ? 10.557 1.588 -6.176 1.00 97.75 102 VAL A C 1
ATOM 798 O O . VAL A 1 102 ? 10.374 1.942 -7.341 1.00 97.75 102 VAL A O 1
ATOM 801 N N . ALA A 1 103 ? 11.013 2.423 -5.240 1.00 97.06 103 ALA A N 1
ATOM 802 C CA . ALA A 1 103 ? 11.305 3.831 -5.477 1.00 97.06 103 ALA A CA 1
ATOM 803 C C . ALA A 1 103 ? 12.410 4.007 -6.526 1.00 97.06 103 ALA A C 1
ATOM 805 O O . ALA A 1 103 ? 12.222 4.750 -7.482 1.00 97.06 103 ALA A O 1
ATOM 806 N N . GLN A 1 104 ? 13.515 3.261 -6.419 1.00 96.62 104 GLN A N 1
ATOM 807 C CA . GLN A 1 104 ? 14.602 3.274 -7.403 1.00 96.62 104 GLN A CA 1
ATOM 808 C C . GLN A 1 104 ? 14.117 2.893 -8.808 1.00 96.62 104 GLN A C 1
ATOM 810 O O . GLN A 1 104 ? 14.564 3.477 -9.794 1.00 96.62 104 GLN A O 1
ATOM 815 N N . TYR A 1 105 ? 13.190 1.938 -8.920 1.00 96.75 105 TYR A N 1
ATOM 816 C CA . TYR A 1 105 ? 12.598 1.592 -10.208 1.00 96.75 105 TYR A CA 1
ATOM 817 C C . TYR A 1 105 ? 11.731 2.727 -10.762 1.00 96.75 105 TYR A C 1
ATOM 819 O O . TYR A 1 105 ? 11.903 3.132 -11.915 1.00 96.75 105 TYR A O 1
ATOM 827 N N . LEU A 1 106 ? 10.812 3.254 -9.947 1.00 96.31 106 LEU A N 1
ATOM 828 C CA . LEU A 1 106 ? 9.910 4.338 -10.342 1.00 96.31 106 LEU A CA 1
ATOM 829 C C . LEU A 1 106 ? 10.675 5.618 -10.682 1.00 96.31 106 LEU A C 1
ATOM 831 O O . LEU A 1 106 ? 10.263 6.329 -11.595 1.00 96.31 106 LEU A O 1
ATOM 835 N N . GLU A 1 107 ? 11.823 5.853 -10.049 1.00 95.69 107 GLU A N 1
ATOM 836 C CA . GLU A 1 107 ? 12.714 6.978 -10.322 1.00 95.69 107 GLU A CA 1
ATOM 837 C C . GLU A 1 107 ? 1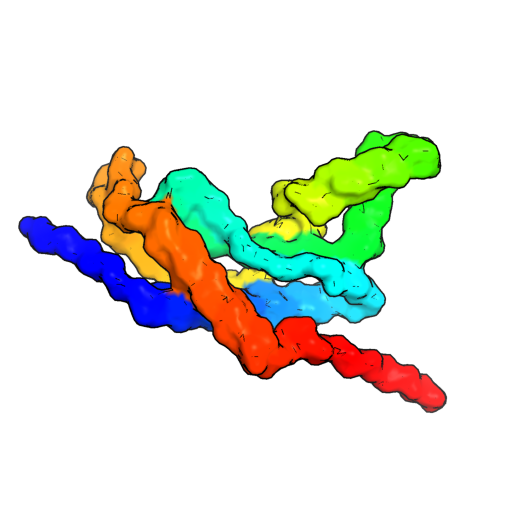3.173 7.023 -11.785 1.00 95.69 107 GLU A C 1
ATOM 839 O O . GLU A 1 107 ? 13.277 8.089 -12.391 1.00 95.69 107 GLU A O 1
ATOM 844 N N . THR A 1 108 ? 13.359 5.857 -12.412 1.00 94.81 108 THR A N 1
ATOM 845 C CA . THR A 1 108 ? 13.720 5.769 -13.838 1.00 94.81 108 THR A CA 1
ATOM 846 C C . THR A 1 108 ? 12.617 6.278 -14.777 1.00 94.81 108 THR A C 1
ATOM 848 O O . THR A 1 108 ? 12.874 6.545 -15.956 1.00 94.81 108 THR A O 1
ATOM 851 N N . GLY A 1 109 ? 11.394 6.433 -14.259 1.00 93.12 109 GLY A N 1
ATOM 852 C CA . GLY A 1 109 ? 10.251 7.011 -14.953 1.00 93.12 109 GLY A CA 1
ATOM 853 C C . GLY A 1 109 ? 10.300 8.538 -15.058 1.00 93.12 109 GLY A C 1
ATOM 854 O O . GLY A 1 109 ? 9.618 9.096 -15.922 1.00 93.12 109 GLY A O 1
ATOM 855 N N . TRP A 1 110 ? 11.109 9.225 -14.248 1.00 93.75 110 TRP A N 1
ATOM 856 C CA . TRP A 1 110 ? 11.274 10.676 -14.333 1.00 93.75 110 TRP A CA 1
ATOM 857 C C . TRP A 1 110 ? 12.187 11.093 -15.493 1.00 93.75 110 TRP A C 1
ATOM 859 O O . TRP A 1 110 ? 13.101 10.383 -15.925 1.00 93.75 110 TRP A O 1
ATOM 869 N N . ASN A 1 111 ? 11.938 12.281 -16.041 1.00 90.62 111 ASN A N 1
ATOM 870 C CA . ASN A 1 111 ? 12.933 12.990 -16.841 1.00 90.62 111 ASN A CA 1
ATOM 871 C C . ASN A 1 111 ? 14.016 13.620 -15.949 1.00 90.62 111 ASN A C 1
ATOM 873 O O . ASN A 1 111 ? 13.849 13.754 -14.745 1.00 90.62 111 ASN A O 1
ATOM 877 N N . ALA A 1 112 ? 15.135 14.028 -16.556 1.00 89.62 112 ALA A N 1
ATOM 878 C CA . ALA A 1 112 ? 16.310 14.519 -15.827 1.00 89.62 112 ALA A CA 1
ATOM 879 C C . ALA A 1 112 ? 16.045 15.760 -14.946 1.00 89.62 112 ALA A C 1
ATOM 881 O O . ALA A 1 112 ? 16.814 16.031 -14.031 1.00 89.62 112 ALA A O 1
ATOM 882 N N . ASP A 1 113 ? 14.992 16.520 -15.241 1.00 92.50 113 ASP A N 1
ATOM 883 C CA . ASP A 1 113 ? 14.555 17.718 -14.522 1.00 92.50 113 ASP A CA 1
ATOM 884 C C . ASP A 1 113 ? 13.309 17.497 -13.642 1.00 92.50 113 ASP A C 1
ATOM 886 O O . ASP A 1 113 ? 12.814 18.464 -13.071 1.00 92.50 113 ASP A O 1
ATOM 890 N N . TYR A 1 114 ? 12.810 16.258 -13.509 1.00 90.31 114 TYR A N 1
ATOM 891 C CA . TYR A 1 114 ? 11.667 15.884 -12.652 1.00 90.31 114 TYR A CA 1
ATOM 892 C C . TYR A 1 114 ? 10.359 16.640 -12.937 1.00 90.31 114 TYR A C 1
ATOM 894 O O . TYR A 1 114 ? 9.508 16.810 -12.068 1.00 90.31 114 TYR A O 1
ATOM 902 N N . THR A 1 115 ? 10.178 17.108 -14.168 1.00 92.69 115 THR A N 1
ATOM 903 C CA . THR A 1 115 ? 8.971 17.832 -14.592 1.00 92.69 115 THR A CA 1
ATOM 904 C C . THR A 1 115 ? 7.931 16.931 -15.247 1.00 92.69 115 THR A C 1
ATOM 906 O O . THR A 1 115 ? 6.783 17.339 -15.414 1.00 92.69 115 THR A O 1
ATOM 909 N N . HIS A 1 116 ? 8.313 15.718 -15.656 1.00 90.06 116 HIS A N 1
ATOM 910 C CA . HIS A 1 116 ? 7.430 14.806 -16.368 1.00 90.06 116 HIS A CA 1
ATOM 911 C C . HIS A 1 116 ? 7.691 13.350 -15.990 1.00 90.06 116 HIS A C 1
ATOM 913 O O . HIS A 1 116 ? 8.761 12.800 -16.276 1.00 90.06 116 HIS A O 1
ATOM 919 N N . TYR A 1 117 ? 6.669 12.725 -15.410 1.00 92.38 117 TYR A N 1
ATOM 920 C CA . TYR A 1 117 ? 6.640 11.299 -15.139 1.00 92.38 117 TYR A CA 1
ATOM 921 C C . TYR A 1 117 ? 6.146 10.522 -16.359 1.00 92.38 117 TYR A C 1
ATOM 923 O O . TYR A 1 117 ? 5.140 10.879 -16.972 1.00 92.38 117 TYR A O 1
ATOM 931 N N . ARG A 1 118 ? 6.884 9.482 -16.751 1.00 91.88 118 ARG A N 1
ATOM 932 C CA . ARG A 1 118 ? 6.707 8.816 -18.053 1.00 91.88 118 ARG A CA 1
ATOM 933 C C . ARG A 1 118 ? 6.019 7.465 -17.972 1.00 91.88 118 ARG A C 1
ATOM 935 O O . ARG A 1 118 ? 5.573 6.959 -19.003 1.00 91.88 118 ARG A O 1
ATOM 942 N N . PHE A 1 119 ? 5.985 6.843 -16.799 1.00 93.62 119 PHE A N 1
ATOM 943 C CA . PHE A 1 119 ? 5.279 5.579 -16.651 1.00 93.62 119 PHE A CA 1
ATOM 944 C C . PHE A 1 119 ? 3.773 5.816 -16.643 1.00 93.62 119 PHE A C 1
ATOM 946 O O . PHE A 1 119 ? 3.280 6.839 -16.179 1.00 93.62 119 PHE A O 1
ATOM 953 N N . ASN A 1 120 ? 3.039 4.862 -17.213 1.00 94.00 120 ASN A N 1
ATOM 954 C CA . ASN A 1 120 ? 1.588 4.901 -17.198 1.00 94.00 120 ASN A CA 1
ATOM 955 C C . ASN A 1 120 ? 1.103 4.459 -15.811 1.00 94.00 120 ASN A C 1
ATOM 957 O O . ASN A 1 120 ? 1.329 3.309 -15.428 1.00 94.00 120 ASN A O 1
ATOM 961 N N . VAL A 1 121 ? 0.409 5.348 -15.099 1.00 95.25 121 VAL A N 1
ATOM 962 C CA . VAL A 1 121 ? -0.184 5.072 -13.783 1.00 95.25 121 VAL A CA 1
ATOM 963 C C . VAL A 1 121 ? -1.059 3.812 -13.784 1.00 95.25 121 VAL A C 1
ATOM 965 O O . VAL A 1 121 ? -0.954 3.000 -12.871 1.00 95.25 121 VAL A O 1
ATOM 968 N N . GLU A 1 122 ? -1.815 3.546 -14.854 1.00 96.25 122 GLU A N 1
ATOM 969 C CA . GLU A 1 122 ? -2.659 2.346 -14.957 1.00 96.25 122 GLU A CA 1
ATOM 970 C C . GLU A 1 122 ? -1.835 1.046 -14.962 1.00 96.25 122 GLU A C 1
ATOM 972 O O . GLU A 1 122 ? -2.321 -0.009 -14.547 1.00 96.25 122 GLU A O 1
ATOM 977 N N . LEU A 1 123 ? -0.587 1.088 -15.451 1.00 96.19 123 LEU A N 1
ATOM 978 C CA . LEU A 1 123 ? 0.321 -0.061 -15.391 1.00 96.19 123 LEU A CA 1
ATOM 979 C C . LEU A 1 123 ? 0.860 -0.261 -13.975 1.00 96.19 123 LEU A C 1
ATOM 981 O O . LEU A 1 123 ? 0.899 -1.401 -13.514 1.00 96.19 123 LEU A O 1
ATOM 985 N N . VAL A 1 124 ? 1.210 0.824 -13.279 1.00 97.50 124 VAL A N 1
ATOM 986 C CA . VAL A 1 124 ? 1.637 0.785 -11.871 1.00 97.50 124 VAL A CA 1
ATOM 987 C C . VAL A 1 124 ? 0.520 0.197 -11.005 1.00 97.50 124 VAL A C 1
ATOM 989 O O . VAL A 1 124 ? 0.734 -0.804 -10.321 1.00 97.50 124 VAL A O 1
ATOM 992 N N . GLU A 1 125 ? -0.699 0.729 -11.118 1.00 97.94 125 GLU A N 1
ATOM 993 C CA . GLU A 1 125 ? -1.883 0.232 -10.408 1.00 97.94 125 GLU A CA 1
ATOM 994 C C . GLU A 1 125 ? -2.168 -1.242 -10.718 1.00 97.94 125 GLU A C 1
ATOM 996 O O . GLU A 1 125 ? -2.450 -2.041 -9.819 1.00 97.94 125 GLU A O 1
ATOM 1001 N N . ARG A 1 126 ? -2.060 -1.645 -11.991 1.00 98.38 126 ARG A N 1
ATOM 1002 C CA . ARG A 1 126 ? -2.254 -3.043 -12.388 1.00 98.38 126 ARG A CA 1
ATOM 1003 C C . ARG A 1 126 ? -1.223 -3.959 -11.741 1.00 98.38 126 ARG A C 1
ATOM 1005 O O . ARG A 1 126 ? -1.604 -5.031 -11.274 1.00 98.38 126 ARG A O 1
ATOM 1012 N N . CYS A 1 127 ? 0.046 -3.561 -11.693 1.00 98.62 127 CYS A N 1
ATOM 1013 C CA . CYS A 1 127 ? 1.090 -4.331 -11.021 1.00 98.62 127 CYS A CA 1
ATOM 1014 C C . CYS A 1 127 ? 0.807 -4.474 -9.517 1.00 98.62 127 CYS A C 1
ATOM 1016 O O . CYS A 1 127 ? 0.915 -5.590 -9.007 1.00 98.62 127 CYS A O 1
ATOM 1018 N N . CYS A 1 128 ? 0.343 -3.409 -8.848 1.00 98.62 128 CYS A N 1
ATOM 1019 C CA . CYS A 1 128 ? -0.157 -3.442 -7.464 1.00 98.62 128 CYS A CA 1
ATOM 1020 C C . CYS A 1 128 ? -1.269 -4.471 -7.264 1.00 98.62 128 CYS A C 1
ATOM 1022 O O . CYS A 1 128 ? -1.170 -5.347 -6.404 1.00 98.62 128 CYS A O 1
ATOM 1024 N N . ILE A 1 129 ? -2.306 -4.418 -8.098 1.00 98.56 129 ILE A N 1
ATOM 1025 C CA . ILE A 1 129 ? -3.447 -5.334 -8.003 1.00 98.56 129 ILE A CA 1
ATOM 1026 C C . ILE A 1 129 ? -3.020 -6.785 -8.258 1.00 98.56 129 ILE A C 1
ATOM 1028 O O . ILE A 1 129 ? -3.478 -7.690 -7.559 1.00 98.56 129 ILE A O 1
ATOM 1032 N N . VAL A 1 130 ? -2.167 -7.030 -9.257 1.00 98.69 130 VAL A N 1
ATOM 1033 C CA . VAL A 1 130 ? -1.690 -8.382 -9.588 1.00 98.69 130 VAL A CA 1
ATOM 1034 C C . VAL A 1 130 ? -0.873 -8.966 -8.439 1.00 98.69 130 VAL A C 1
ATOM 1036 O O . VAL A 1 130 ? -1.167 -10.085 -8.022 1.00 98.69 130 VAL A O 1
ATOM 1039 N N . ALA A 1 131 ? 0.079 -8.212 -7.888 1.00 98.62 131 ALA A N 1
ATOM 1040 C CA . ALA A 1 131 ? 0.913 -8.662 -6.776 1.00 98.62 131 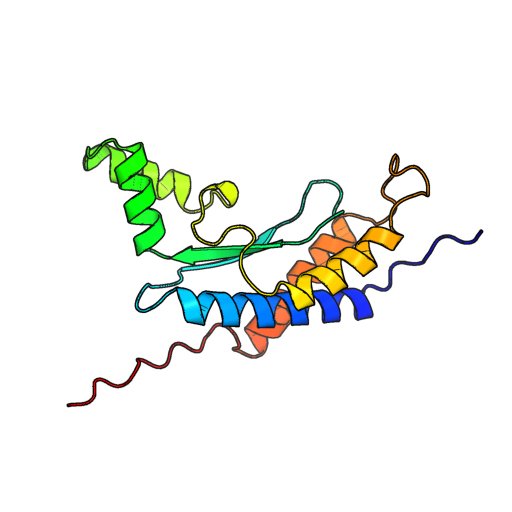ALA A CA 1
ATOM 1041 C C . ALA A 1 131 ? 0.081 -9.000 -5.527 1.00 98.62 131 ALA A C 1
ATOM 1043 O O . ALA A 1 131 ? 0.220 -10.085 -4.962 1.00 98.62 131 ALA A O 1
ATOM 1044 N N . LEU A 1 132 ? -0.852 -8.123 -5.132 1.00 98.25 132 LEU A N 1
ATOM 1045 C CA . LEU A 1 132 ? -1.739 -8.379 -3.990 1.00 98.25 132 LEU A CA 1
ATOM 1046 C C . LEU A 1 132 ? -2.625 -9.612 -4.214 1.00 98.25 132 LEU A C 1
ATOM 1048 O O . LEU A 1 132 ? -2.817 -10.413 -3.300 1.00 98.25 132 LEU A O 1
ATOM 1052 N N . ARG A 1 133 ? -3.133 -9.816 -5.436 1.00 98.06 133 ARG A N 1
ATOM 1053 C CA . ARG A 1 133 ? -3.912 -11.016 -5.779 1.00 98.06 133 ARG A CA 1
ATOM 1054 C C . ARG A 1 133 ? -3.073 -12.286 -5.753 1.00 98.06 133 ARG A C 1
ATOM 1056 O O . ARG A 1 133 ? -3.587 -13.319 -5.341 1.00 98.06 133 ARG A O 1
ATOM 1063 N N . GLN A 1 134 ? -1.822 -12.246 -6.205 1.00 98.06 134 GLN A N 1
ATOM 1064 C CA . GLN A 1 134 ? -0.917 -13.396 -6.111 1.00 98.06 134 GLN A CA 1
ATOM 1065 C C . GLN A 1 134 ? -0.727 -13.799 -4.646 1.00 98.06 134 GLN A C 1
ATOM 1067 O O . GLN A 1 134 ? -1.016 -14.939 -4.298 1.00 98.06 134 GLN A O 1
ATOM 1072 N N . LEU A 1 135 ? -0.399 -12.842 -3.773 1.00 97.38 135 LEU A N 1
ATOM 1073 C CA . LEU A 1 135 ? -0.263 -13.082 -2.331 1.00 97.38 135 LEU A CA 1
ATOM 1074 C C . LEU A 1 135 ? -1.554 -13.604 -1.691 1.00 97.38 135 LEU A C 1
ATOM 1076 O O . LEU A 1 135 ? -1.520 -14.506 -0.856 1.00 97.38 135 LEU A O 1
ATOM 1080 N N . GLN A 1 136 ? -2.709 -13.082 -2.106 1.00 95.75 136 GLN A N 1
ATOM 1081 C CA . GLN A 1 136 ? -4.001 -13.582 -1.646 1.00 95.75 136 GLN A CA 1
ATOM 1082 C C . GLN A 1 136 ? -4.237 -15.044 -2.060 1.00 95.75 136 GLN A C 1
ATOM 1084 O O . GLN A 1 136 ? -4.686 -15.838 -1.234 1.00 95.75 136 GLN A O 1
ATOM 1089 N N . HIS A 1 137 ? -3.931 -15.417 -3.308 1.00 96.62 137 HIS A N 1
ATOM 1090 C CA . HIS A 1 137 ? -4.042 -16.805 -3.778 1.00 96.62 137 HIS A CA 1
ATOM 1091 C C . HIS A 1 137 ? -3.037 -17.744 -3.101 1.00 96.62 137 HIS A C 1
ATOM 1093 O O . HIS A 1 137 ? -3.322 -18.927 -2.938 1.00 96.62 137 HIS A O 1
ATOM 1099 N N . GLU A 1 138 ? -1.887 -17.218 -2.684 1.00 96.12 138 GLU A N 1
ATOM 1100 C CA . GLU A 1 138 ? -0.880 -17.921 -1.884 1.00 96.12 138 GLU A CA 1
ATOM 1101 C C . GLU A 1 138 ? -1.266 -18.013 -0.394 1.00 96.12 138 GLU A C 1
ATOM 1103 O O . GLU A 1 138 ? -0.499 -18.540 0.409 1.00 96.12 138 GLU A O 1
ATOM 1108 N N . TYR A 1 139 ? -2.450 -17.516 -0.010 1.00 94.38 139 TYR A N 1
ATOM 1109 C CA . TYR A 1 139 ? -2.939 -17.460 1.372 1.00 94.38 139 TYR A CA 1
ATOM 1110 C C . TYR A 1 139 ? -2.036 -16.668 2.328 1.00 94.38 139 TYR A C 1
ATOM 1112 O O . TYR A 1 139 ? -2.138 -16.811 3.546 1.00 94.38 139 TYR A O 1
ATOM 1120 N N . PHE A 1 140 ? -1.192 -15.783 1.792 1.00 94.56 140 PHE A N 1
ATOM 1121 C CA . PHE A 1 140 ? -0.192 -15.043 2.557 1.00 94.56 140 PHE A CA 1
ATOM 1122 C C . PHE A 1 140 ? -0.818 -14.179 3.664 1.00 94.56 140 PHE A C 1
ATOM 1124 O O . PHE A 1 140 ? -0.322 -14.143 4.786 1.00 94.56 140 PHE A O 1
ATOM 1131 N N . PHE A 1 141 ? -1.960 -13.545 3.382 1.00 90.50 141 PHE A N 1
ATOM 1132 C CA . PHE A 1 141 ? -2.663 -12.684 4.341 1.00 90.50 141 PHE A CA 1
ATOM 1133 C C . PHE A 1 141 ? -3.528 -13.445 5.365 1.00 90.50 141 PHE A C 1
ATOM 1135 O O . PHE A 1 141 ? -4.135 -12.813 6.224 1.00 90.50 141 PHE A O 1
ATOM 1142 N N . MET A 1 142 ? -3.635 -14.778 5.277 1.00 81.38 142 MET A N 1
ATOM 1143 C CA . MET A 1 142 ? -4.535 -15.577 6.128 1.00 81.38 142 MET A CA 1
ATOM 1144 C C . MET A 1 142 ? -3.878 -16.101 7.416 1.00 81.38 142 MET A C 1
ATOM 1146 O O . MET A 1 142 ? -4.567 -16.679 8.256 1.00 81.38 142 MET A O 1
ATOM 1150 N N . PHE A 1 143 ? -2.570 -15.903 7.610 1.00 61.03 143 PHE A N 1
ATOM 1151 C CA . PHE A 1 143 ? -1.885 -16.344 8.825 1.00 61.03 143 PHE A CA 1
ATOM 1152 C C . PHE A 1 143 ? -2.069 -15.347 9.977 1.00 61.03 143 PHE A C 1
ATOM 1154 O O . PHE A 1 143 ? -1.277 -14.430 10.169 1.00 61.03 143 PHE A O 1
ATOM 1161 N N . GLN A 1 144 ? -3.092 -15.590 10.792 1.00 55.41 144 GLN A N 1
ATOM 1162 C CA . GLN A 1 144 ? -3.088 -15.243 12.211 1.00 55.41 144 GLN A CA 1
ATOM 1163 C C . GLN A 1 144 ? -3.210 -16.554 12.990 1.00 55.41 144 GLN A C 1
ATOM 1165 O O . GLN A 1 144 ? -4.314 -16.975 13.331 1.00 55.41 144 GLN A O 1
ATOM 1170 N N . GLU A 1 145 ? -2.097 -17.259 13.233 1.00 44.78 145 GLU A N 1
ATOM 1171 C CA . GLU A 1 145 ? -2.155 -18.268 14.292 1.00 44.78 145 GLU A CA 1
ATOM 1172 C C . GLU A 1 145 ? -2.398 -17.527 15.612 1.00 44.78 145 GLU A C 1
ATOM 1174 O O . GLU A 1 145 ? -1.681 -16.562 15.904 1.00 44.78 145 GLU A O 1
ATOM 1179 N N . PRO A 1 146 ? -3.395 -17.930 16.418 1.00 44.91 146 PRO A N 1
ATOM 1180 C CA . PRO A 1 146 ? -3.514 -17.401 17.761 1.00 44.91 146 PRO A CA 1
ATOM 1181 C C . PRO A 1 146 ? -2.203 -17.713 18.479 1.00 44.91 146 PRO A C 1
ATOM 1183 O O . PRO A 1 146 ? -1.822 -18.879 18.595 1.00 44.91 146 PRO A O 1
ATOM 1186 N N . LYS A 1 147 ? -1.494 -16.674 18.943 1.00 45.78 147 LYS A N 1
ATOM 1187 C CA . LYS A 1 147 ? -0.360 -16.847 19.855 1.00 45.78 147 LYS A CA 1
ATOM 1188 C C . LYS A 1 147 ? -0.876 -17.703 21.004 1.00 45.78 147 LYS A C 1
ATOM 1190 O O . LYS A 1 147 ? -1.739 -17.259 21.760 1.00 45.78 147 LYS A O 1
ATOM 1195 N N . ASN A 1 148 ? -0.421 -18.954 21.051 1.00 38.31 148 ASN A N 1
ATOM 1196 C CA . ASN A 1 148 ? -0.841 -19.930 22.042 1.00 38.31 148 ASN A CA 1
ATOM 1197 C C . ASN A 1 148 ? -0.843 -19.268 23.421 1.00 38.31 148 ASN A C 1
ATOM 1199 O O . ASN A 1 148 ? 0.191 -18.787 23.886 1.00 38.31 148 ASN A O 1
ATOM 1203 N N . GLN A 1 149 ? -2.015 -19.250 24.058 1.00 38.94 149 GLN A N 1
ATOM 1204 C CA . GLN A 1 149 ? -2.120 -19.086 25.498 1.00 38.94 149 GLN A CA 1
ATOM 1205 C C . GLN A 1 149 ? -1.281 -20.207 26.113 1.00 38.94 149 GLN A C 1
ATOM 1207 O O . GLN A 1 149 ? -1.690 -21.368 26.137 1.00 38.94 149 GLN A O 1
ATOM 1212 N N . CYS A 1 150 ? -0.063 -19.874 26.535 1.00 39.03 150 CYS A N 1
ATOM 1213 C CA . CYS A 1 150 ? 0.672 -20.705 27.469 1.00 39.03 150 CYS A CA 1
ATOM 1214 C C . CYS A 1 150 ? -0.151 -20.734 28.760 1.00 39.03 150 CYS A C 1
ATOM 1216 O O . CYS A 1 150 ? -0.304 -19.702 29.415 1.00 39.03 150 CYS A O 1
ATOM 1218 N N . TRP A 1 151 ? -0.734 -21.901 29.034 1.00 42.97 151 TRP A N 1
ATOM 1219 C CA . TRP A 1 151 ? -1.364 -22.262 30.302 1.00 42.97 151 TRP A CA 1
ATOM 1220 C C . TRP A 1 151 ? -0.371 -22.173 31.461 1.00 42.97 151 TRP A C 1
ATOM 1222 O O . TRP A 1 151 ? 0.807 -22.550 31.251 1.00 42.97 151 TRP A O 1
#

pLDDT: mean 91.3, std 13.29, range [38.31, 98.75]

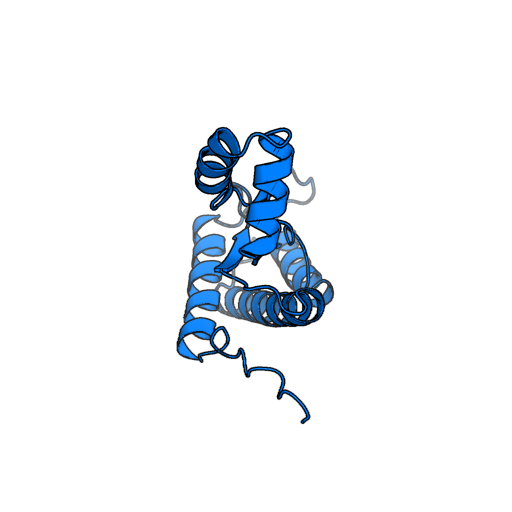Secondary structure (DSSP, 8-state):
-PPPPP-HHHHHHHHHHHHHHHHHHHHHHHTT--EEEEEEE--TT----EEEEEEHHHHHHHHHHHTTT-HHHHHHHHHHHTT-GGGSTEET-S-HHHHHHHHHHHHTTB-TTSS-B-S-HHHHHHHHHHHHHHHHHTTGGG---------

Sequence (151 aa):
MTLPQFDATYFTELIRALAQAAFQDILSQVGDEQVYAFGLYTNGEGSYVLSMANTEEALERKALTYAQGNTTLCALHRQSLRWSPCDWQYHEEGGEAASESVAQYLETGWNADYTHYRFNVELVERCCIVALRQLQHEYFFMFQEPKNQCW

Foldseek 3Di:
DDADDDDLVVLLVLLLLQQLFQVVQVVVVCPPFAKPDKAWDDDPLLLAIAIFTAGPVLLQVLLCVVCVNPPVSSVVSSVVCVPPRVSGPQRRGGSVVSRVVSNVSSVSQADPVRPDGRDDNVSSVVSRVVSVVVCVVVVVVVDDDPPDPPD